Protein AF-A0A183AUT9-F1 (afdb_monomer)

Solvent-accessible surface area (backbone atoms only — not comparable to full-atom values): 4052 Å² total; per-residue (Å²): 128,80,76,85,32,37,83,92,52,43,48,78,41,68,42,84,57,69,56,49,81,46,71,45,65,78,44,100,85,50,93,56,69,50,73,45,78,38,47,63,62,74,60,45,70,45,97,81,55,43,20,35,24,38,34,37,58,68,59,46,33,64,76,69,73,107

Mean predicted aligned error: 3.44 Å

pLDDT: mean 93.19, std 8.93, range [51.59, 98.25]

Organism: NCBI:txid27848

InterPro domains:
  IPR002124 Cytochrome c oxidase, subunit Vb [PS51359] (1-61)
  IPR036972 Cytochrome c oxidase, subunit Vb superfamily [G3DSA:2.60.11.10] (2-59)

Radius of gyration: 12.03 Å; Cα contacts (8 Å, |Δi|>4): 111; chains: 1; bounding box: 33×18×29 Å

Foldseek 3Di:
DPPQADQVGAAEDADPDQKDKDWDPLDPPDPDTDIDIAGADGWDADPSRGTYHYDHPVVVCVVVVD

Sequence (66 aa):
MPDLTSASQPNLVASDAPSRMIGCVCEPEADAINWMELKKGDPVQCYCGHWFQLVTYEEYFERKGF

Structure (mmCIF, N/CA/C/O backbone):
data_AF-A0A183AUT9-F1
#
_entry.id   AF-A0A183AUT9-F1
#
loop_
_atom_site.group_PDB
_atom_site.id
_atom_site.type_symbol
_atom_site.label_atom_id
_atom_site.label_alt_id
_atom_site.label_comp_id
_atom_site.label_asym_id
_atom_site.label_entity_id
_atom_site.label_seq_id
_atom_site.pdbx_PDB_ins_code
_atom_site.Cartn_x
_atom_site.Cartn_y
_atom_site.Cartn_z
_atom_site.occupancy
_atom_site.B_iso_or_equiv
_atom_site.auth_seq_id
_atom_site.auth_comp_id
_atom_site.auth_asym_id
_atom_site.auth_atom_id
_atom_site.pdbx_PDB_model_num
ATOM 1 N N . MET A 1 1 ? -1.045 -3.266 -18.183 1.00 51.59 1 MET A N 1
ATOM 2 C CA . MET A 1 1 ? -0.738 -2.660 -16.873 1.00 51.59 1 MET A CA 1
ATOM 3 C C . MET A 1 1 ? -1.921 -1.798 -16.493 1.00 51.59 1 MET A C 1
ATOM 5 O O . MET A 1 1 ? -2.408 -1.128 -17.399 1.00 51.59 1 MET A O 1
ATOM 9 N N . PRO A 1 2 ? -2.462 -1.874 -15.264 1.00 55.38 2 PRO A N 1
ATOM 10 C CA . PRO A 1 2 ? -3.523 -0.952 -14.877 1.00 55.38 2 PRO A CA 1
ATOM 11 C C . PRO A 1 2 ? -3.017 0.485 -15.032 1.00 55.38 2 PRO A C 1
ATOM 13 O O . PRO A 1 2 ? -1.814 0.735 -14.916 1.00 55.38 2 PRO A O 1
ATOM 16 N N . ASP A 1 3 ? -3.938 1.401 -15.318 1.00 68.81 3 ASP A N 1
ATOM 17 C CA . ASP A 1 3 ? -3.649 2.830 -15.384 1.00 68.81 3 ASP A CA 1
ATOM 18 C C . ASP A 1 3 ? -2.886 3.289 -14.132 1.00 68.81 3 ASP A C 1
ATOM 20 O O . ASP A 1 3 ? -3.049 2.739 -13.035 1.00 68.81 3 ASP A O 1
ATOM 24 N N . LEU A 1 4 ? -2.026 4.297 -14.295 1.00 81.12 4 LEU A N 1
ATOM 25 C CA . LEU A 1 4 ? -1.283 4.881 -13.185 1.00 81.12 4 LEU A CA 1
ATOM 26 C C . LEU A 1 4 ? -2.269 5.353 -12.104 1.00 81.12 4 LEU A C 1
ATOM 28 O O . LEU A 1 4 ? -3.050 6.280 -12.302 1.00 81.12 4 LEU A O 1
ATOM 32 N N . THR A 1 5 ? -2.229 4.695 -10.950 1.00 93.88 5 THR A N 1
ATOM 33 C CA . THR A 1 5 ? -3.013 5.059 -9.762 1.00 93.88 5 THR A CA 1
ATOM 34 C C . THR A 1 5 ? -2.581 6.408 -9.198 1.00 93.88 5 THR A C 1
ATOM 36 O O . THR A 1 5 ? -1.449 6.840 -9.410 1.00 93.88 5 THR A O 1
ATOM 39 N N . SER A 1 6 ? -3.434 7.025 -8.388 1.00 95.88 6 SER A N 1
ATOM 40 C CA . SER A 1 6 ? -3.158 8.296 -7.713 1.00 95.88 6 SER A CA 1
ATOM 41 C C . SER A 1 6 ? -3.378 8.179 -6.203 1.00 95.88 6 SER A C 1
ATOM 43 O O . SER A 1 6 ? -3.934 7.192 -5.723 1.00 95.88 6 SER A O 1
ATOM 45 N N . ALA A 1 7 ? -3.001 9.209 -5.442 1.00 95.62 7 ALA A N 1
ATOM 46 C CA . ALA A 1 7 ? -3.295 9.266 -4.010 1.00 95.62 7 ALA A CA 1
ATOM 47 C C . ALA A 1 7 ? -4.809 9.189 -3.710 1.00 95.62 7 ALA A C 1
ATOM 49 O O . ALA A 1 7 ? -5.204 8.611 -2.704 1.00 95.62 7 ALA A O 1
ATOM 50 N N . SER A 1 8 ? -5.674 9.721 -4.584 1.00 95.75 8 SER A N 1
ATOM 51 C CA . SER A 1 8 ? -7.134 9.627 -4.422 1.00 95.75 8 SER A CA 1
ATOM 52 C C . SER A 1 8 ? -7.716 8.298 -4.915 1.00 95.75 8 SER A C 1
ATOM 54 O O . SER A 1 8 ? -8.791 7.895 -4.470 1.00 95.75 8 SER A O 1
ATOM 56 N N . GLN A 1 9 ? -7.013 7.599 -5.811 1.00 95.19 9 GLN A N 1
ATOM 57 C CA . GLN A 1 9 ? -7.411 6.302 -6.362 1.00 95.19 9 GLN A CA 1
ATOM 58 C C . GLN A 1 9 ? -6.248 5.292 -6.299 1.00 95.19 9 GLN A C 1
ATOM 60 O O . GLN A 1 9 ? -5.684 4.934 -7.339 1.00 95.19 9 GLN A O 1
ATOM 65 N N . PRO A 1 10 ? -5.863 4.839 -5.089 1.00 96.50 10 PRO A N 1
ATOM 66 C CA . PRO A 1 10 ? -4.766 3.895 -4.902 1.00 96.50 10 PRO A CA 1
ATOM 67 C C . PRO A 1 10 ? -5.195 2.444 -5.160 1.00 96.50 10 PRO A C 1
ATOM 69 O O . PRO A 1 10 ? -6.380 2.099 -5.146 1.00 96.50 10 PRO A O 1
ATOM 72 N N . ASN A 1 11 ? -4.210 1.558 -5.299 1.00 95.88 11 ASN A N 1
ATOM 73 C CA . ASN A 1 11 ? -4.406 0.116 -5.208 1.00 95.88 11 ASN A CA 1
ATOM 74 C C . ASN A 1 11 ? -4.746 -0.272 -3.763 1.00 95.88 11 ASN A C 1
ATOM 76 O O . ASN A 1 11 ? -3.938 -0.089 -2.852 1.00 95.88 11 ASN A O 1
ATOM 80 N N . LEU A 1 12 ? -5.939 -0.825 -3.549 1.00 96.75 12 LEU A N 1
ATOM 81 C CA . LEU A 1 12 ? -6.376 -1.255 -2.222 1.00 96.75 12 LEU A CA 1
ATOM 82 C C . LEU A 1 12 ? -5.811 -2.627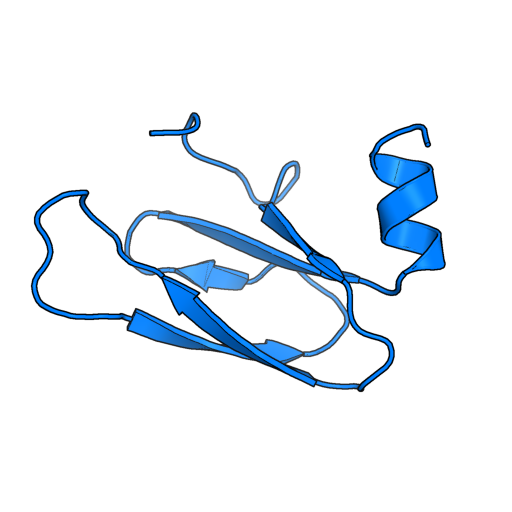 -1.885 1.00 96.75 12 LEU A C 1
ATOM 84 O O . LEU A 1 12 ? -5.937 -3.572 -2.666 1.00 96.75 12 LEU A O 1
ATOM 88 N N . VAL A 1 13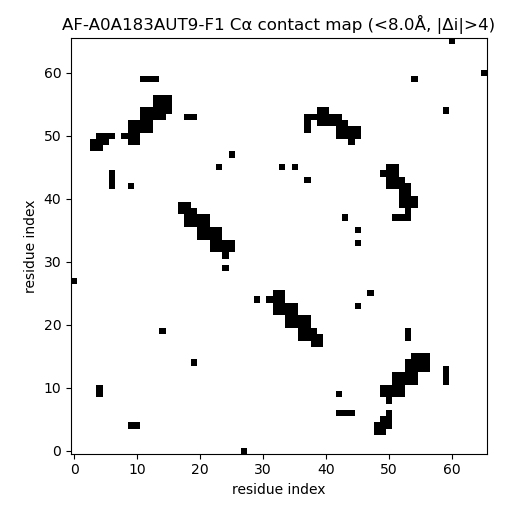 ? -5.234 -2.732 -0.695 1.00 97.12 13 VAL A N 1
ATOM 89 C CA . VAL A 1 13 ? -4.717 -3.971 -0.126 1.00 97.12 13 VAL A CA 1
ATOM 90 C C . VAL A 1 13 ? -5.536 -4.260 1.126 1.00 97.12 13 VAL A C 1
ATOM 92 O O . VAL A 1 13 ? -5.465 -3.506 2.089 1.00 97.12 13 VAL A O 1
ATOM 95 N N . ALA A 1 14 ? -6.329 -5.331 1.111 1.00 96.81 14 ALA A N 1
ATOM 96 C CA . ALA A 1 14 ? -7.155 -5.711 2.256 1.00 96.81 14 ALA A CA 1
ATOM 97 C C . ALA A 1 14 ? -6.317 -6.415 3.337 1.00 96.81 14 ALA A C 1
ATOM 99 O O . ALA A 1 14 ? -5.523 -7.311 3.025 1.00 96.81 14 ALA A O 1
ATOM 100 N N . SER A 1 15 ? -6.460 -6.013 4.599 1.00 97.12 15 SER A N 1
ATOM 101 C CA . SER A 1 15 ? -5.841 -6.662 5.760 1.00 97.12 15 SER A CA 1
ATOM 102 C C . SER A 1 15 ? -6.421 -6.134 7.072 1.00 97.12 15 SER A C 1
ATOM 104 O O . SER A 1 15 ? -6.450 -4.925 7.301 1.00 97.12 15 SER A O 1
ATOM 106 N N . ASP A 1 16 ? -6.745 -7.027 8.007 1.00 96.12 16 ASP A N 1
ATOM 107 C CA . ASP A 1 16 ? -7.132 -6.614 9.364 1.00 96.12 16 ASP A CA 1
ATOM 108 C C . ASP A 1 16 ? -5.928 -6.328 10.265 1.00 96.12 16 ASP A C 1
ATOM 110 O O . ASP A 1 16 ? -6.053 -5.603 11.255 1.00 96.12 16 ASP A O 1
ATOM 114 N N . ALA A 1 17 ? -4.741 -6.817 9.890 1.00 97.00 17 ALA A N 1
ATOM 115 C CA . ALA A 1 17 ? -3.493 -6.519 10.584 1.00 97.00 17 ALA A CA 1
ATOM 116 C C . ALA A 1 17 ? -3.110 -5.029 10.444 1.00 97.00 17 ALA A C 1
ATOM 118 O O . ALA A 1 17 ? -3.395 -4.417 9.412 1.00 97.00 17 ALA A O 1
ATOM 119 N N . PRO A 1 18 ? -2.439 -4.430 11.448 1.00 96.94 18 PRO A N 1
ATOM 120 C CA . PRO A 1 18 ? -2.081 -3.007 11.439 1.00 96.94 18 PRO A CA 1
ATOM 121 C C . PRO A 1 18 ? -1.076 -2.625 10.340 1.00 96.94 18 PRO A C 1
ATOM 123 O O . PRO A 1 18 ? -1.022 -1.459 9.942 1.00 96.94 18 PRO A O 1
ATOM 126 N N . SER A 1 19 ? -0.299 -3.590 9.842 1.00 97.50 19 SER A N 1
ATOM 127 C CA . SER A 1 19 ? 0.575 -3.426 8.684 1.00 97.50 19 SER A CA 1
ATOM 128 C C . SER A 1 19 ? 0.611 -4.680 7.809 1.00 97.50 19 SER A C 1
ATOM 130 O O . SER A 1 19 ? 0.205 -5.768 8.231 1.00 97.50 19 SER A O 1
ATOM 132 N N . ARG A 1 20 ? 1.066 -4.522 6.563 1.00 97.94 20 ARG A N 1
ATOM 133 C CA . ARG A 1 20 ? 1.261 -5.615 5.605 1.00 97.94 20 ARG A CA 1
ATOM 134 C C . ARG A 1 20 ? 2.419 -5.303 4.667 1.00 97.94 20 ARG A C 1
ATOM 136 O O . ARG A 1 20 ? 2.494 -4.216 4.099 1.00 97.94 20 ARG A O 1
ATOM 143 N N . MET A 1 21 ? 3.294 -6.283 4.468 1.00 97.94 21 MET A N 1
ATOM 144 C CA . MET A 1 21 ? 4.334 -6.211 3.447 1.00 97.94 21 MET A CA 1
ATOM 145 C C . MET A 1 21 ? 3.736 -6.485 2.065 1.00 97.94 21 MET A C 1
ATOM 147 O O . MET A 1 21 ? 2.969 -7.438 1.895 1.00 97.94 21 MET A O 1
ATOM 151 N N . ILE A 1 22 ? 4.089 -5.656 1.086 1.00 97.50 22 ILE A N 1
ATOM 152 C CA . ILE A 1 22 ? 3.706 -5.815 -0.318 1.00 97.50 22 ILE A CA 1
ATOM 153 C C . ILE A 1 22 ? 4.937 -5.754 -1.218 1.00 97.50 22 ILE A C 1
ATOM 155 O O . ILE A 1 22 ? 5.936 -5.125 -0.871 1.00 97.50 22 ILE A O 1
ATOM 159 N N . GLY A 1 23 ? 4.842 -6.393 -2.382 1.00 97.12 23 GLY A N 1
ATOM 160 C CA . GLY A 1 23 ? 5.832 -6.299 -3.450 1.00 97.12 23 GLY A CA 1
ATOM 161 C C . GLY A 1 23 ? 5.230 -5.606 -4.667 1.00 97.12 23 GLY A C 1
ATOM 162 O O . GLY A 1 23 ? 4.194 -6.039 -5.169 1.00 97.12 23 GLY A O 1
ATOM 163 N N . CYS A 1 24 ? 5.867 -4.537 -5.140 1.00 96.00 24 CYS A N 1
ATOM 164 C CA . CYS A 1 24 ? 5.532 -3.886 -6.401 1.00 96.00 24 CYS A CA 1
ATOM 165 C C . CYS A 1 24 ? 6.537 -4.315 -7.476 1.00 96.00 24 CYS A C 1
ATOM 167 O O . CYS A 1 24 ? 7.726 -4.002 -7.393 1.00 96.00 24 CYS A O 1
ATOM 169 N N . VAL A 1 25 ? 6.043 -5.031 -8.486 1.00 95.12 25 VAL A N 1
ATOM 170 C CA . VAL A 1 25 ? 6.764 -5.290 -9.737 1.00 95.12 25 VAL A CA 1
ATOM 171 C C . VAL A 1 25 ? 6.499 -4.087 -10.638 1.00 95.12 25 VAL A C 1
ATOM 173 O O . VAL A 1 25 ? 5.384 -3.911 -11.124 1.00 95.12 25 VAL A O 1
ATOM 176 N N . CYS A 1 26 ? 7.481 -3.189 -10.741 1.00 92.94 26 CYS A N 1
ATOM 177 C CA . CYS A 1 26 ? 7.267 -1.839 -11.275 1.00 92.94 26 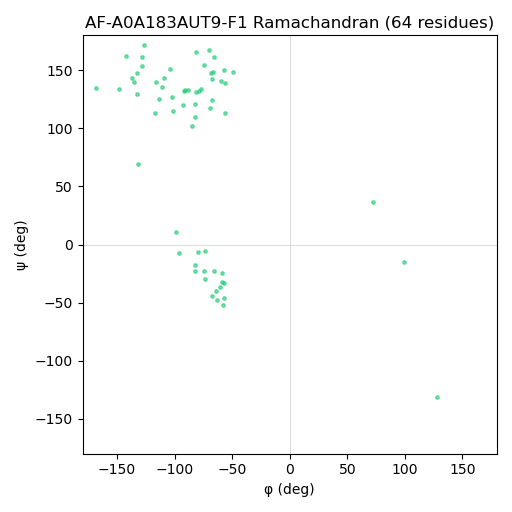CYS A CA 1
ATOM 178 C C . CYS A 1 26 ? 7.081 -1.806 -12.796 1.00 92.94 26 CYS A C 1
ATOM 180 O O . CYS A 1 26 ? 6.370 -0.948 -13.308 1.00 92.94 26 CYS A O 1
ATOM 182 N N . GLU A 1 27 ? 7.700 -2.749 -13.495 1.00 90.94 27 GLU A N 1
ATOM 183 C CA . GLU A 1 27 ? 7.627 -2.923 -14.943 1.00 90.94 27 GLU A CA 1
ATOM 184 C C . GLU A 1 27 ? 7.358 -4.409 -15.218 1.00 90.94 27 GLU A C 1
ATOM 186 O O . GLU A 1 27 ? 7.798 -5.241 -14.421 1.00 90.94 27 GLU A O 1
ATOM 191 N N . PRO A 1 28 ? 6.634 -4.776 -16.291 1.00 88.12 28 PRO A N 1
ATOM 192 C CA . PRO A 1 28 ? 6.237 -6.170 -16.517 1.00 88.12 28 PRO A CA 1
ATOM 193 C C . PRO A 1 28 ? 7.427 -7.136 -16.576 1.00 88.12 28 PRO A C 1
ATOM 195 O O . PRO A 1 28 ? 7.313 -8.280 -16.143 1.00 88.12 28 PRO A O 1
ATOM 198 N N . GLU A 1 29 ? 8.557 -6.657 -17.087 1.00 92.31 29 GLU A N 1
ATOM 199 C CA . GLU A 1 29 ? 9.799 -7.404 -17.267 1.00 92.31 29 GLU A CA 1
ATOM 200 C C . GLU A 1 29 ? 10.824 -7.159 -16.143 1.00 92.31 29 GLU A C 1
ATOM 202 O O . GLU A 1 29 ? 11.982 -7.547 -16.276 1.00 92.31 29 GLU A O 1
ATOM 207 N N . ALA A 1 30 ? 10.443 -6.500 -15.043 1.00 92.75 30 ALA A N 1
ATOM 208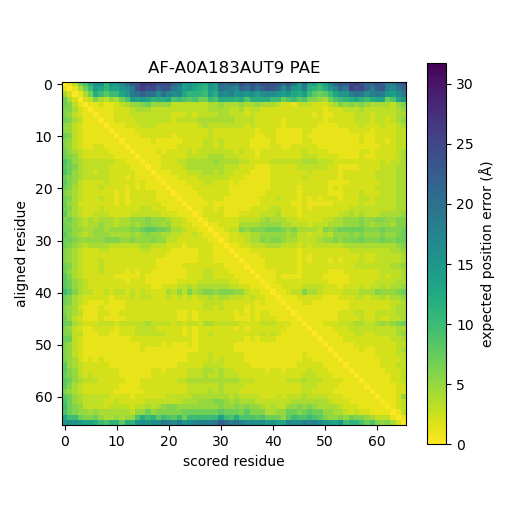 C CA . ALA A 1 30 ? 11.369 -6.225 -13.948 1.00 92.75 30 ALA A CA 1
ATOM 209 C C . ALA A 1 30 ? 11.789 -7.516 -13.223 1.00 92.75 30 ALA A C 1
ATOM 211 O O . ALA A 1 30 ? 10.961 -8.223 -12.650 1.00 92.75 30 ALA A O 1
ATOM 212 N N . ASP A 1 31 ? 13.101 -7.749 -13.140 1.00 95.00 31 ASP A N 1
ATOM 213 C CA . ASP A 1 31 ? 13.692 -8.853 -12.365 1.00 95.00 31 ASP A CA 1
ATOM 214 C C . ASP A 1 31 ? 13.788 -8.551 -10.855 1.00 95.00 31 ASP A C 1
ATOM 216 O O . ASP A 1 31 ? 14.169 -9.406 -10.052 1.00 95.00 31 ASP A O 1
ATOM 220 N N . ALA A 1 32 ? 13.461 -7.320 -10.453 1.00 94.94 32 ALA A N 1
ATOM 221 C CA . ALA A 1 32 ? 13.501 -6.860 -9.073 1.00 94.94 32 ALA A CA 1
ATOM 222 C C . ALA A 1 32 ? 12.101 -6.496 -8.565 1.00 94.94 32 ALA A C 1
ATOM 224 O O . ALA A 1 32 ? 11.308 -5.851 -9.251 1.00 94.94 32 ALA A O 1
ATOM 225 N N . ILE A 1 33 ? 11.826 -6.867 -7.313 1.00 96.69 33 ILE A N 1
ATOM 226 C CA . ILE A 1 33 ? 10.594 -6.515 -6.605 1.00 96.69 33 ILE A CA 1
ATOM 227 C C . ILE A 1 33 ? 10.905 -5.378 -5.639 1.00 96.69 33 ILE A C 1
ATOM 229 O O . ILE A 1 33 ? 11.792 -5.504 -4.790 1.00 96.69 33 ILE A O 1
ATOM 233 N N . ASN A 1 34 ? 10.136 -4.294 -5.717 1.00 96.75 34 ASN A N 1
ATOM 234 C CA . ASN A 1 34 ? 10.180 -3.259 -4.697 1.00 96.75 34 ASN A CA 1
ATOM 235 C C . ASN A 1 34 ? 9.308 -3.659 -3.505 1.00 96.75 34 ASN A C 1
ATOM 237 O O . ASN A 1 34 ? 8.079 -3.669 -3.606 1.00 96.75 34 ASN A O 1
ATOM 241 N N . TRP A 1 35 ? 9.936 -3.982 -2.379 1.00 97.75 35 TRP A N 1
ATOM 242 C CA . TRP A 1 35 ? 9.233 -4.343 -1.152 1.00 97.75 35 TRP A CA 1
ATOM 243 C C . TRP A 1 35 ? 8.919 -3.107 -0.316 1.00 97.75 35 TRP A C 1
ATOM 245 O O . TRP A 1 35 ? 9.784 -2.266 -0.081 1.00 97.75 35 TRP A O 1
ATOM 255 N N . MET A 1 36 ? 7.682 -3.009 0.162 1.00 97.38 36 MET A N 1
ATOM 256 C CA . MET A 1 36 ? 7.223 -1.908 1.008 1.00 97.38 36 MET A CA 1
ATOM 257 C C . MET A 1 36 ? 6.370 -2.454 2.149 1.00 97.38 36 MET A C 1
ATOM 259 O O . MET A 1 36 ? 5.591 -3.390 1.961 1.00 97.38 36 MET A O 1
ATOM 263 N N . GLU A 1 37 ? 6.485 -1.854 3.331 1.00 97.56 37 GLU A N 1
ATOM 264 C CA . GLU A 1 37 ? 5.527 -2.068 4.413 1.00 97.56 37 GLU A CA 1
ATOM 265 C C . GLU A 1 37 ? 4.438 -0.996 4.331 1.00 97.56 37 GLU A C 1
ATOM 267 O O . GLU A 1 37 ? 4.720 0.197 4.448 1.00 97.56 37 GLU A O 1
ATOM 272 N N . LEU A 1 38 ? 3.188 -1.418 4.157 1.00 98.00 38 LEU A N 1
ATOM 273 C CA . LEU A 1 38 ? 2.037 -0.537 4.309 1.00 98.00 38 LEU A CA 1
ATOM 274 C C . LEU A 1 38 ? 1.546 -0.602 5.747 1.00 98.00 38 LEU A C 1
ATOM 276 O O . LEU A 1 38 ? 1.346 -1.692 6.279 1.00 98.00 38 LEU A O 1
ATOM 280 N N . LYS A 1 39 ? 1.294 0.555 6.350 1.00 97.50 39 LYS A N 1
ATOM 281 C CA . LYS A 1 39 ? 0.566 0.681 7.618 1.00 97.50 39 LYS A CA 1
ATOM 282 C C . LYS A 1 39 ? -0.847 1.170 7.315 1.00 97.50 39 LYS A C 1
ATOM 284 O O . LYS A 1 39 ? -1.045 1.852 6.311 1.00 97.50 39 LYS A O 1
ATOM 289 N N . LYS A 1 40 ? -1.828 0.813 8.149 1.00 95.06 40 LYS A N 1
ATOM 290 C CA . LYS A 1 40 ? -3.199 1.335 8.00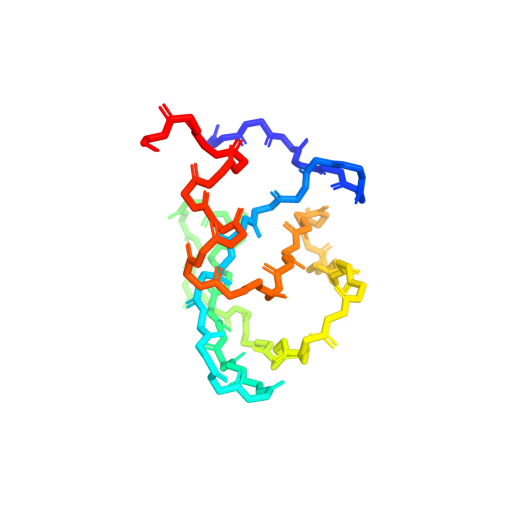1 1.00 95.06 40 LYS A CA 1
ATOM 291 C C . LYS A 1 40 ? -3.182 2.868 8.020 1.00 95.06 40 LYS A C 1
ATOM 293 O O . LYS A 1 40 ? -2.475 3.456 8.838 1.00 95.06 40 LYS A O 1
ATOM 298 N N . GLY A 1 41 ? -3.977 3.490 7.150 1.00 92.81 41 GLY A N 1
ATOM 299 C CA . GLY A 1 41 ? -4.073 4.946 7.036 1.00 92.81 41 GLY A CA 1
ATOM 300 C C . GLY A 1 41 ? -3.871 5.435 5.606 1.00 92.81 41 GLY A C 1
ATOM 301 O O . GLY A 1 41 ? -4.514 4.935 4.678 1.00 92.81 41 GLY A O 1
ATOM 302 N N . ASP A 1 42 ? -3.011 6.439 5.447 1.00 96.06 42 ASP A N 1
ATOM 303 C CA . ASP A 1 42 ? -2.833 7.146 4.182 1.00 96.06 42 ASP A CA 1
ATOM 304 C C . ASP A 1 42 ? -2.186 6.273 3.092 1.00 96.06 42 ASP A C 1
ATOM 306 O O . ASP A 1 42 ? -1.350 5.411 3.387 1.00 96.06 42 ASP A O 1
ATOM 310 N N . PRO A 1 43 ? -2.539 6.494 1.812 1.00 97.38 43 PRO A N 1
ATOM 311 C CA . PRO A 1 43 ? -1.890 5.831 0.692 1.00 97.38 43 PRO A CA 1
ATOM 312 C C . PRO A 1 43 ? -0.387 6.127 0.629 1.00 97.38 43 PRO A C 1
ATOM 314 O O . PRO A 1 43 ? 0.055 7.259 0.811 1.00 97.38 43 PRO A O 1
ATOM 317 N N . VAL A 1 44 ? 0.395 5.110 0.282 1.00 97.25 44 VAL A N 1
ATOM 318 C CA . VAL A 1 44 ? 1.848 5.180 0.116 1.00 97.25 44 VAL A CA 1
ATOM 319 C C . VAL A 1 44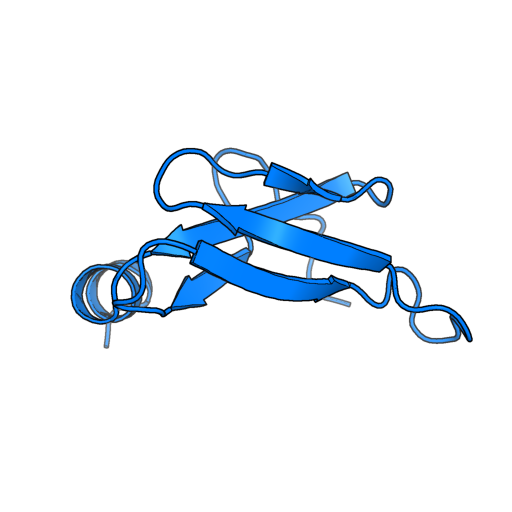 ? 2.194 5.012 -1.358 1.00 97.25 44 VAL A C 1
ATOM 321 O O . VAL A 1 44 ? 1.65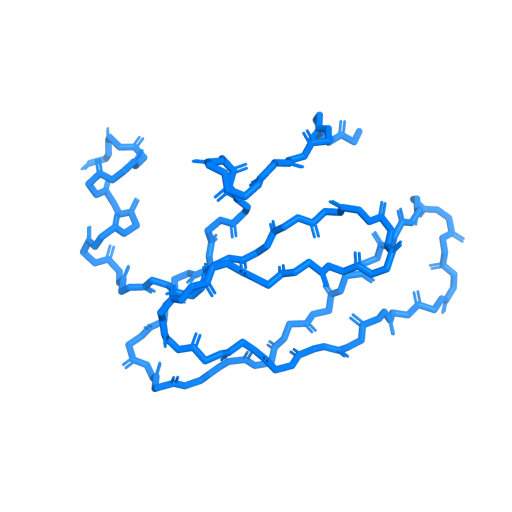3 4.135 -2.036 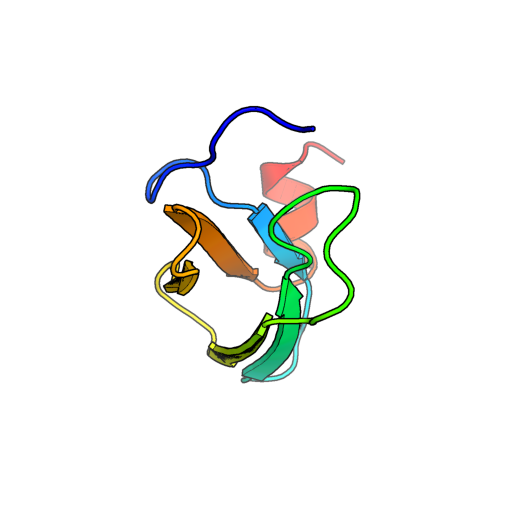1.00 97.25 44 VAL A O 1
ATOM 324 N N . GLN A 1 45 ? 3.104 5.846 -1.857 1.00 97.25 45 GLN A N 1
ATOM 325 C CA . GLN A 1 45 ? 3.578 5.790 -3.234 1.00 97.25 45 GLN A CA 1
ATOM 326 C C . GLN A 1 45 ? 4.830 4.909 -3.355 1.00 97.25 45 GLN A C 1
ATOM 328 O O . GLN A 1 45 ? 5.791 5.067 -2.605 1.00 97.25 45 GLN A O 1
ATOM 333 N N . CYS A 1 46 ? 4.834 4.006 -4.333 1.00 96.88 46 CYS A N 1
ATOM 334 C CA . CYS A 1 46 ? 6.036 3.338 -4.822 1.00 96.88 46 CYS A CA 1
ATOM 335 C C . CYS A 1 46 ? 6.863 4.304 -5.684 1.00 96.88 46 CYS A C 1
ATOM 337 O O . CYS A 1 46 ? 6.305 5.192 -6.325 1.00 96.88 46 CYS A O 1
ATOM 339 N N . TYR A 1 47 ? 8.176 4.100 -5.803 1.00 92.88 47 TYR A N 1
ATOM 340 C CA . TYR A 1 47 ? 9.017 4.952 -6.656 1.00 92.88 47 TYR A CA 1
ATOM 341 C C . TYR A 1 47 ? 8.586 4.954 -8.136 1.00 92.88 47 TYR A C 1
ATOM 343 O O . TYR A 1 47 ? 8.849 5.921 -8.843 1.00 92.88 47 TYR A O 1
ATOM 351 N N . CYS A 1 48 ? 7.905 3.900 -8.606 1.00 94.12 48 CYS A N 1
ATOM 352 C CA . CYS A 1 48 ? 7.359 3.829 -9.966 1.00 94.12 48 CYS A CA 1
ATOM 353 C C . CYS A 1 48 ? 6.120 4.712 -10.182 1.00 94.12 48 CYS A C 1
ATOM 355 O O . CYS A 1 48 ? 5.609 4.808 -11.293 1.00 94.12 48 CYS A O 1
ATOM 357 N N . GLY A 1 49 ? 5.614 5.346 -9.123 1.00 94.94 49 GLY A N 1
ATOM 358 C CA . GLY A 1 49 ? 4.480 6.260 -9.172 1.00 94.94 49 GLY A CA 1
ATOM 359 C C . GLY A 1 49 ? 3.148 5.638 -8.761 1.00 94.94 49 GLY A C 1
ATOM 360 O O . GLY A 1 49 ? 2.223 6.389 -8.452 1.00 94.94 49 GLY A O 1
ATOM 361 N N . HIS A 1 50 ? 3.043 4.307 -8.692 1.00 95.50 50 HIS A N 1
ATOM 362 C CA . HIS A 1 50 ? 1.838 3.633 -8.207 1.00 95.50 50 HIS A CA 1
ATOM 363 C C . HIS A 1 50 ? 1.604 3.871 -6.712 1.00 95.50 50 HIS A C 1
ATOM 365 O O . HIS A 1 50 ? 2.538 3.877 -5.915 1.00 95.50 50 HIS A O 1
ATOM 371 N N . TRP A 1 51 ? 0.340 4.016 -6.329 1.00 97.44 51 TRP A N 1
ATOM 372 C CA . TRP A 1 51 ? -0.108 4.259 -4.965 1.00 97.44 51 TRP A CA 1
ATOM 373 C C . TRP A 1 51 ? -0.798 3.021 -4.414 1.00 97.44 51 TRP A C 1
ATOM 375 O O . TRP A 1 51 ? -1.520 2.331 -5.138 1.00 97.44 51 TRP A O 1
ATOM 385 N N . PHE A 1 52 ? -0.597 2.757 -3.128 1.00 97.62 52 PHE A N 1
ATOM 386 C CA . PHE A 1 52 ? -1.149 1.606 -2.425 1.00 97.62 52 PHE A CA 1
ATOM 387 C C . PHE A 1 52 ? -1.703 2.036 -1.073 1.00 97.62 52 PHE A C 1
ATOM 389 O O . PHE A 1 52 ? -1.080 2.836 -0.383 1.00 97.62 52 PHE A O 1
ATOM 396 N N . GLN A 1 53 ? -2.850 1.498 -0.670 1.00 97.88 53 GLN A N 1
ATOM 397 C CA . GLN A 1 53 ? -3.457 1.797 0.626 1.00 97.88 53 GLN A CA 1
ATOM 398 C C . GLN A 1 53 ? -3.876 0.505 1.320 1.00 97.88 53 GLN A C 1
ATOM 400 O O . GLN A 1 53 ? -4.566 -0.326 0.725 1.00 97.88 53 GLN A O 1
ATOM 405 N N . LEU A 1 54 ? -3.465 0.351 2.580 1.00 98.25 54 LEU A N 1
ATOM 406 C CA . LEU A 1 54 ? -3.918 -0.741 3.433 1.00 98.25 54 LEU A CA 1
ATOM 407 C C . LEU A 1 54 ? -5.273 -0.374 4.045 1.00 98.25 54 LEU A C 1
ATOM 409 O O . LEU A 1 54 ? -5.374 0.632 4.747 1.00 98.25 54 LEU A O 1
ATOM 413 N N . VAL A 1 55 ? -6.281 -1.199 3.778 1.00 97.38 55 VAL A N 1
ATOM 414 C CA . VAL A 1 55 ? -7.669 -1.038 4.243 1.00 97.38 55 VAL A CA 1
ATOM 415 C C . VAL A 1 55 ? -8.153 -2.328 4.905 1.00 97.38 55 VAL A C 1
ATOM 417 O O . VAL A 1 55 ? -7.558 -3.390 4.686 1.00 97.38 55 VAL A O 1
ATOM 420 N N . THR A 1 56 ? -9.214 -2.267 5.708 1.00 97.12 56 THR A N 1
ATOM 421 C CA . THR A 1 56 ? -9.851 -3.488 6.235 1.00 97.12 56 THR A CA 1
ATOM 422 C C . THR A 1 56 ? -10.584 -4.250 5.128 1.00 97.12 56 THR A C 1
ATOM 424 O O . THR A 1 56 ? -10.765 -3.741 4.015 1.00 97.12 56 THR A O 1
ATOM 427 N N . TYR A 1 57 ? -10.989 -5.4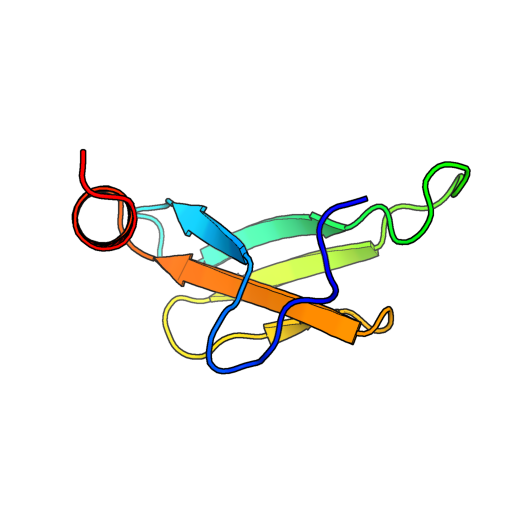93 5.399 1.00 96.00 57 TYR A N 1
ATOM 428 C CA . TYR A 1 57 ? -11.795 -6.243 4.431 1.00 96.00 57 TYR A CA 1
ATOM 429 C C . TYR A 1 57 ? -13.157 -5.584 4.197 1.00 96.00 57 TYR A C 1
ATOM 431 O O . TYR A 1 57 ? -13.586 -5.496 3.048 1.00 96.00 57 TYR A O 1
ATOM 439 N N . GLU A 1 58 ? -13.795 -5.064 5.245 1.00 95.50 58 GLU A N 1
ATOM 440 C CA . GLU A 1 58 ? -15.068 -4.344 5.146 1.00 95.50 58 GLU A CA 1
ATOM 441 C C . GLU A 1 58 ? -14.937 -3.133 4.212 1.00 95.50 58 GLU A C 1
ATOM 443 O O . GLU A 1 58 ? -15.652 -3.040 3.214 1.00 95.50 58 GLU A O 1
ATOM 448 N N . GLU A 1 59 ? -13.941 -2.271 4.449 1.00 95.44 59 GLU A N 1
ATOM 449 C CA . GLU A 1 59 ? -13.663 -1.102 3.605 1.00 95.44 59 GLU A CA 1
ATOM 450 C C . GLU A 1 59 ? -13.337 -1.494 2.153 1.00 95.44 59 GLU A C 1
ATOM 452 O O . GLU A 1 59 ? -13.695 -0.787 1.206 1.00 95.44 59 GLU A O 1
ATOM 457 N N . TYR A 1 60 ? -12.634 -2.615 1.953 1.00 95.31 60 TYR A N 1
ATOM 458 C CA . TYR A 1 60 ? -12.309 -3.117 0.619 1.00 95.31 60 TYR A CA 1
ATOM 459 C C . TYR A 1 60 ? -13.571 -3.489 -0.167 1.00 95.31 60 TYR A C 1
ATOM 461 O O . TYR A 1 60 ? -13.704 -3.082 -1.326 1.00 95.31 60 TYR A O 1
ATOM 469 N N . PHE A 1 61 ? -14.491 -4.242 0.445 1.00 94.88 61 PHE A N 1
ATOM 470 C CA . PHE A 1 61 ? -15.730 -4.670 -0.208 1.00 94.88 61 PHE A CA 1
ATOM 471 C C . PHE A 1 61 ? -16.659 -3.487 -0.490 1.00 94.88 61 PHE A C 1
ATOM 473 O O . PHE A 1 61 ? -17.112 -3.341 -1.628 1.00 94.88 61 PHE A O 1
ATOM 480 N N . GLU A 1 62 ? -16.828 -2.576 0.472 1.00 95.00 62 GLU A N 1
ATOM 481 C CA . GLU A 1 62 ? -17.629 -1.356 0.298 1.00 95.00 62 GLU A CA 1
ATOM 482 C C . GLU A 1 62 ? -17.132 -0.504 -0.880 1.00 95.00 62 GLU A C 1
ATOM 484 O O . GLU A 1 62 ? -17.915 -0.072 -1.729 1.00 95.00 62 GLU A O 1
ATOM 489 N N . ARG A 1 63 ? -15.812 -0.296 -0.989 1.00 91.06 63 ARG A N 1
ATOM 490 C CA . ARG A 1 63 ? -15.216 0.530 -2.056 1.00 91.06 63 ARG A CA 1
ATOM 491 C C . ARG A 1 63 ? -15.202 -0.148 -3.424 1.00 91.06 63 ARG A C 1
ATOM 493 O O . ARG A 1 63 ? -15.069 0.545 -4.435 1.00 91.06 63 ARG A O 1
ATOM 500 N N . LYS A 1 64 ? -15.269 -1.479 -3.474 1.00 86.94 64 LYS A N 1
ATOM 501 C CA . LYS A 1 64 ? -15.319 -2.249 -4.726 1.00 86.94 64 LYS A CA 1
ATOM 502 C C . LYS A 1 64 ? -16.739 -2.625 -5.151 1.00 86.94 64 LYS A C 1
ATOM 504 O O . LYS A 1 64 ? -16.902 -3.062 -6.286 1.00 86.94 64 LYS A O 1
ATOM 509 N N . GLY A 1 65 ? -17.738 -2.371 -4.305 1.00 84.50 65 GLY A N 1
ATOM 510 C CA . GLY A 1 65 ? -19.151 -2.587 -4.613 1.00 84.50 65 GLY A CA 1
ATOM 511 C C . GLY A 1 65 ? -19.546 -4.064 -4.648 1.00 84.50 65 GLY A C 1
ATOM 512 O O . GLY A 1 65 ? -20.335 -4.443 -5.513 1.00 84.50 65 GLY A O 1
ATOM 513 N N . PHE A 1 66 ? -18.962 -4.877 -3.761 1.00 68.62 66 PHE A N 1
ATOM 514 C CA . PHE A 1 66 ? -19.349 -6.277 -3.548 1.00 68.62 66 PHE A CA 1
ATOM 515 C C . PHE A 1 66 ? -20.347 -6.421 -2.399 1.00 68.62 66 PHE A C 1
ATOM 517 O O . PHE A 1 66 ? -20.244 -5.630 -1.435 1.00 68.62 66 PHE A O 1
#

Nearest PDB structures (foldseek):
  8ugn-assembly1_8F  TM=9.428E-01  e=2.845E-05  Sus scrofa
  8gcq-assembly1_S  TM=8.788E-01  e=2.666E-05  Bos taurus
  7o3e-assembly1_f  TM=8.357E-01  e=1.805E-05  Mus musculus
  6nkn-assembly1_S  TM=9.308E-01  e=8.049E-05  Bos taurus
  8pw5-assembly1_f  TM=8.398E-01  e=2.845E-05  Mus musculus

Secondary structure (DSSP, 8-state):
------SSSPEEEE-SSSEEEEEE--STT-SS-EEEEEEBSS-EE-TTS-EEEEE-HHHHHHHHT-